Protein AF-A0A4R0WZ30-F1 (afdb_monomer_lite)

Secondary structure (DSSP, 8-state):
--TGGGTEEE-SSS--EEESS-GGG-BHHHHHHHH-SS-S-------TTGGGTTT-THHHHHHHHHHHHHHHHHHHHHH-BHHHH-PPPPHHHHHHHHHHTS---------

Foldseek 3Di:
DPLVVCQWDADDPAGDIDGNDPLQPAFQLSVCVVVPPDDPDPPPPPPPCPVVVVPDCPVVVVVVVSVVVVVVVSVVRRVHTSVNVDDDDPPVVVVVVVVVSDDPDDPPDDD

Sequence (111 aa):
MFGLAYSLQREAGGGGVRLAKSPDAITLLVVYDAIGDTEMFQFSVENPFSQWADHCGVFDALQRMRDTIEAQTRLEFQKIKLSETFVPWDEETMQRARRRSVPDDKIVSID

InterPro domains:
  IPR036388 Winged helix-like DNA-binding domain superfamily [G3DSA:1.10.10.10] (6-88)

Radius of gyration: 23.51 Å; chains: 1; bounding box: 70×40×49 Å

Organism: NCBI:txid1245441

Structure (mmCIF, N/CA/C/O backbone):
data_AF-A0A4R0WZ30-F1
#
_entry.id   AF-A0A4R0WZ30-F1
#
loop_
_atom_site.group_PDB
_atom_site.id
_atom_site.type_symbol
_atom_site.label_atom_id
_atom_site.label_alt_id
_atom_site.label_comp_id
_atom_site.label_asym_id
_atom_site.label_entity_id
_atom_site.label_seq_id
_atom_site.pdbx_PDB_ins_code
_atom_site.Cartn_x
_atom_site.Cartn_y
_atom_site.Cartn_z
_atom_site.occupancy
_atom_site.B_iso_or_equiv
_atom_site.auth_seq_id
_atom_site.auth_comp_id
_atom_site.auth_asym_id
_atom_site.auth_atom_id
_atom_site.pdbx_PDB_model_num
ATOM 1 N N . MET A 1 1 ? -1.738 -14.675 -2.020 1.00 45.06 1 MET A N 1
ATOM 2 C CA . MET A 1 1 ? -0.809 -15.681 -2.598 1.00 45.06 1 MET A CA 1
ATOM 3 C C . MET A 1 1 ? -0.655 -15.703 -4.141 1.00 45.06 1 MET A C 1
ATOM 5 O O . MET A 1 1 ? 0.326 -16.268 -4.600 1.00 45.06 1 MET A O 1
ATOM 9 N N . PHE A 1 2 ? -1.522 -15.100 -4.979 1.00 42.72 2 PHE A N 1
ATOM 10 C CA . PHE A 1 2 ? -1.392 -15.195 -6.460 1.00 42.72 2 PHE A CA 1
ATOM 11 C C . PHE A 1 2 ? -0.606 -14.059 -7.159 1.00 42.72 2 PHE A C 1
ATOM 13 O O . PHE A 1 2 ? -0.300 -14.186 -8.338 1.00 42.72 2 PHE A O 1
ATOM 20 N N . GLY A 1 3 ? -0.257 -12.957 -6.484 1.00 42.34 3 GLY A N 1
ATOM 21 C CA . GLY A 1 3 ? 0.281 -11.750 -7.143 1.00 42.34 3 GLY A CA 1
ATOM 22 C C . GLY A 1 3 ? 1.714 -11.858 -7.693 1.00 42.34 3 GLY A C 1
ATOM 23 O O . GLY A 1 3 ? 1.966 -11.429 -8.817 1.00 42.34 3 GLY A O 1
ATOM 24 N N . LEU A 1 4 ? 2.644 -12.466 -6.941 1.00 46.56 4 LEU A N 1
ATOM 25 C CA . LEU A 1 4 ? 4.080 -12.532 -7.294 1.00 46.56 4 LEU A CA 1
ATOM 26 C C . LEU A 1 4 ? 4.377 -13.492 -8.455 1.00 46.56 4 LEU A C 1
ATOM 28 O O . LEU A 1 4 ? 5.291 -13.256 -9.242 1.00 46.56 4 LEU A O 1
ATOM 32 N N . ALA A 1 5 ? 3.582 -14.555 -8.600 1.00 50.06 5 ALA A N 1
ATOM 33 C CA . ALA A 1 5 ? 3.753 -15.532 -9.677 1.00 50.06 5 ALA A CA 1
ATOM 34 C C . ALA A 1 5 ? 3.476 -14.936 -11.073 1.00 50.06 5 ALA A C 1
ATOM 36 O O . ALA A 1 5 ? 4.016 -15.419 -12.063 1.00 50.06 5 ALA A O 1
ATOM 37 N N . TYR A 1 6 ? 2.671 -13.869 -11.162 1.00 51.94 6 TYR A N 1
ATOM 38 C CA . TYR A 1 6 ? 2.385 -13.165 -12.421 1.00 51.94 6 TYR A CA 1
ATOM 39 C C . TYR A 1 6 ? 3.356 -12.025 -12.732 1.00 51.94 6 TYR A C 1
ATOM 41 O O . TYR A 1 6 ? 3.273 -11.440 -13.814 1.00 51.94 6 TYR A O 1
ATOM 49 N N . SER A 1 7 ? 4.230 -11.667 -11.792 1.00 54.31 7 SER A N 1
ATOM 50 C CA . SER A 1 7 ? 5.213 -10.592 -11.936 1.00 54.31 7 SER A CA 1
ATOM 51 C C . SER A 1 7 ? 6.648 -11.105 -11.971 1.00 54.31 7 SER A C 1
ATOM 53 O O . SER A 1 7 ? 7.535 -10.313 -12.276 1.00 54.31 7 SER A O 1
ATOM 55 N N . LEU A 1 8 ? 6.885 -12.406 -11.767 1.00 51.59 8 LEU A N 1
ATOM 56 C CA . LEU A 1 8 ? 8.199 -13.034 -11.879 1.00 51.59 8 LEU A CA 1
ATOM 57 C C . LEU A 1 8 ? 8.168 -14.285 -12.775 1.00 51.59 8 LEU A C 1
ATOM 59 O O . LEU A 1 8 ? 7.315 -15.152 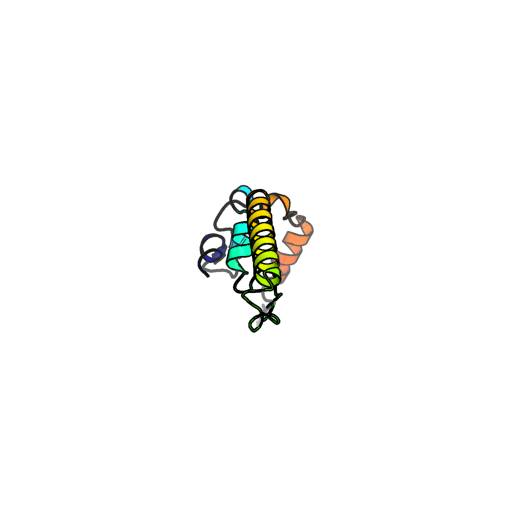-12.625 1.00 51.59 8 LEU A O 1
ATOM 63 N N . GLN A 1 9 ? 9.124 -14.394 -13.696 1.00 57.62 9 GLN A N 1
ATOM 64 C CA . GLN A 1 9 ? 9.345 -15.544 -14.575 1.00 57.62 9 GLN A CA 1
ATOM 65 C C . GLN A 1 9 ? 10.693 -16.192 -14.253 1.00 57.62 9 GLN A C 1
ATOM 67 O O . GLN A 1 9 ? 11.717 -15.514 -14.156 1.00 57.62 9 GLN A O 1
ATOM 72 N N . ARG A 1 10 ? 10.695 -17.517 -14.094 1.00 51.72 10 ARG A N 1
ATOM 73 C CA . ARG A 1 10 ? 11.912 -18.314 -13.897 1.00 51.72 10 ARG A CA 1
ATOM 74 C C . ARG A 1 10 ? 12.492 -18.696 -15.258 1.00 51.72 10 ARG A C 1
ATOM 76 O O . ARG A 1 10 ? 11.758 -19.200 -16.105 1.00 51.72 10 ARG A O 1
ATOM 83 N N . GLU A 1 11 ? 13.789 -18.489 -15.469 1.00 55.88 11 GLU A N 1
ATOM 84 C CA . GLU A 1 11 ? 14.441 -18.923 -16.712 1.00 55.88 11 GLU A CA 1
ATOM 85 C C . GLU A 1 11 ? 14.644 -20.445 -16.717 1.00 55.88 11 GLU A C 1
ATOM 87 O O . GLU A 1 11 ? 15.178 -21.030 -15.771 1.00 55.88 11 GLU A O 1
ATOM 92 N N . ALA A 1 12 ? 14.205 -21.102 -17.793 1.00 43.09 12 ALA A N 1
ATOM 93 C CA . ALA A 1 12 ? 14.474 -22.513 -18.029 1.00 43.09 12 ALA A CA 1
ATOM 94 C C . ALA A 1 12 ? 15.856 -22.649 -18.688 1.00 43.09 12 ALA A C 1
ATOM 96 O O . ALA A 1 12 ? 16.023 -22.283 -19.846 1.00 43.09 12 ALA A O 1
ATOM 97 N N . GLY A 1 13 ? 16.847 -23.156 -17.948 1.00 49.12 13 GLY A N 1
ATOM 98 C CA . GLY A 1 13 ? 18.163 -23.536 -18.493 1.00 49.12 13 GLY A CA 1
ATOM 99 C C . GLY A 1 13 ? 19.381 -22.824 -17.892 1.00 49.12 13 GLY A C 1
ATOM 100 O O . GLY A 1 13 ? 20.494 -23.308 -18.049 1.00 49.12 13 GLY A O 1
ATOM 101 N N . GLY A 1 14 ? 19.191 -21.741 -17.140 1.00 53.06 14 GLY A N 1
ATOM 102 C CA . GLY A 1 14 ? 20.243 -21.063 -16.380 1.00 53.06 14 GLY A CA 1
ATOM 103 C C . GLY A 1 14 ? 19.578 -20.306 -15.240 1.00 53.06 14 GLY A C 1
ATOM 104 O O . GLY A 1 14 ? 18.684 -19.508 -15.488 1.00 53.06 14 GLY A O 1
ATOM 105 N N . GLY A 1 15 ? 19.892 -20.641 -13.990 1.00 60.00 15 GLY A N 1
ATOM 106 C CA . GLY A 1 15 ? 19.138 -20.156 -12.830 1.00 60.00 15 GLY A CA 1
ATOM 107 C C . GLY A 1 15 ? 18.996 -18.630 -12.795 1.00 60.00 15 GLY A C 1
ATOM 108 O O . GLY A 1 15 ? 19.979 -17.907 -12.912 1.00 60.00 15 GLY A O 1
ATOM 109 N N . GLY A 1 16 ? 17.769 -18.144 -12.602 1.00 65.38 16 GLY A N 1
ATOM 110 C CA . GLY A 1 16 ? 17.481 -16.716 -12.521 1.00 65.38 16 GLY A CA 1
ATOM 111 C C . GLY A 1 16 ? 15.986 -16.431 -12.409 1.00 65.38 16 GLY A C 1
ATOM 112 O O . GLY A 1 16 ? 15.148 -17.265 -12.767 1.00 65.38 16 GLY A O 1
ATOM 113 N N . VAL A 1 17 ? 15.660 -15.247 -11.891 1.00 70.44 17 VAL A N 1
ATOM 114 C CA . VAL A 1 17 ? 14.295 -14.721 -11.822 1.00 70.44 17 VAL A CA 1
ATOM 115 C C . VAL A 1 17 ? 14.267 -13.396 -12.572 1.00 70.44 17 VAL A C 1
ATOM 117 O O . VAL A 1 17 ? 15.088 -12.518 -12.313 1.00 70.44 17 VAL A O 1
ATOM 120 N N . ARG A 1 18 ? 13.328 -13.251 -13.506 1.00 76.69 18 ARG A N 1
ATOM 121 C CA . ARG A 1 18 ? 13.070 -12.008 -14.240 1.00 76.69 18 ARG A CA 1
ATOM 122 C C . ARG A 1 18 ? 11.705 -11.461 -13.895 1.00 76.69 18 ARG A C 1
ATOM 124 O O . ARG A 1 18 ? 10.825 -12.220 -13.513 1.00 76.69 18 ARG A O 1
ATOM 131 N N . LEU A 1 19 ? 11.505 -10.163 -14.094 1.00 79.56 19 LEU A N 1
ATOM 132 C CA . LEU A 1 19 ? 10.164 -9.596 -14.045 1.00 79.56 19 LEU A CA 1
ATOM 133 C C . LEU A 1 19 ? 9.347 -10.104 -15.241 1.00 79.56 19 LEU A C 1
ATOM 135 O O . LEU A 1 19 ? 9.803 -10.053 -16.379 1.00 79.56 19 LEU A O 1
ATOM 139 N N . ALA A 1 20 ? 8.130 -10.572 -14.984 1.00 80.38 20 ALA A N 1
ATOM 140 C CA . ALA A 1 20 ? 7.186 -11.024 -16.006 1.00 80.38 20 ALA A CA 1
ATOM 141 C C . ALA A 1 20 ? 6.514 -9.857 -16.756 1.00 80.38 20 ALA A C 1
ATOM 143 O O . ALA A 1 20 ? 5.840 -10.063 -17.763 1.00 80.38 20 ALA A O 1
ATOM 144 N N . LYS A 1 21 ? 6.656 -8.630 -16.239 1.00 82.75 21 LYS A N 1
ATOM 145 C CA . LYS A 1 21 ? 6.117 -7.384 -16.798 1.00 82.75 21 LYS A CA 1
ATOM 146 C C . LYS A 1 21 ? 7.149 -6.266 -16.656 1.00 82.75 21 LYS A C 1
ATOM 148 O O . LYS A 1 21 ? 8.064 -6.372 -15.842 1.00 82.75 21 LYS A O 1
ATOM 153 N N . SER A 1 22 ? 6.977 -5.186 -17.421 1.00 85.19 22 SER A N 1
ATOM 154 C CA . SER A 1 22 ? 7.790 -3.974 -17.251 1.00 85.19 22 SER A CA 1
ATOM 155 C C . SER A 1 22 ? 7.682 -3.444 -15.810 1.00 85.19 22 SER A C 1
ATOM 157 O O . SER A 1 22 ? 6.572 -3.449 -15.267 1.00 85.19 22 SER A O 1
ATOM 159 N N . PRO A 1 23 ? 8.776 -2.936 -15.207 1.00 86.00 23 PRO A N 1
ATOM 160 C CA . PRO A 1 23 ? 8.737 -2.254 -13.912 1.00 86.00 23 PRO A CA 1
ATOM 161 C C . PRO A 1 23 ? 7.688 -1.132 -13.826 1.00 86.00 23 PRO A C 1
ATOM 163 O O . PRO A 1 23 ? 7.097 -0.933 -12.771 1.00 86.00 23 PRO A O 1
ATOM 166 N N . ASP A 1 24 ? 7.386 -0.450 -14.936 1.00 88.62 24 ASP A N 1
ATOM 167 C CA . ASP A 1 24 ? 6.369 0.617 -14.978 1.00 88.62 24 ASP A CA 1
ATOM 168 C C . ASP A 1 24 ? 4.927 0.110 -14.835 1.00 88.62 24 ASP A C 1
ATOM 170 O O . ASP A 1 24 ? 4.010 0.891 -14.574 1.00 88.62 24 ASP A O 1
ATOM 174 N N . ALA A 1 25 ? 4.720 -1.190 -15.052 1.00 88.06 25 ALA A N 1
ATOM 175 C CA . ALA A 1 25 ? 3.428 -1.862 -14.958 1.00 88.06 25 ALA A CA 1
ATOM 176 C C . ALA A 1 25 ? 3.242 -2.600 -13.621 1.00 88.06 25 ALA A C 1
ATOM 178 O O . ALA A 1 25 ? 2.222 -3.264 -13.425 1.00 88.06 25 ALA A O 1
ATOM 179 N N . ILE A 1 26 ? 4.225 -2.525 -12.719 1.00 90.12 26 ILE A N 1
ATOM 180 C CA . ILE A 1 26 ? 4.191 -3.154 -11.399 1.00 90.12 26 ILE A CA 1
ATOM 181 C C . ILE A 1 26 ? 4.141 -2.034 -10.367 1.00 90.12 26 ILE A C 1
ATOM 183 O O . ILE A 1 26 ? 5.056 -1.221 -10.290 1.00 90.12 26 ILE A O 1
ATOM 187 N N . THR A 1 27 ? 3.072 -1.984 -9.579 1.00 92.75 27 THR A N 1
ATOM 188 C CA . THR A 1 27 ? 2.947 -1.018 -8.483 1.00 92.75 27 THR A CA 1
ATOM 189 C C . THR A 1 27 ? 3.465 -1.618 -7.185 1.00 92.75 27 THR A C 1
ATOM 191 O O . THR A 1 27 ? 3.521 -2.843 -7.029 1.00 92.75 27 THR A O 1
ATOM 194 N N . LEU A 1 28 ? 3.802 -0.763 -6.222 1.00 90.25 28 LEU A N 1
ATOM 195 C CA . LEU A 1 28 ? 4.190 -1.210 -4.889 1.00 90.25 28 LEU A CA 1
ATOM 196 C C . LEU A 1 28 ? 3.069 -2.018 -4.219 1.00 90.25 28 LEU A C 1
ATOM 198 O O . LEU A 1 28 ? 3.366 -2.952 -3.480 1.00 90.25 28 LEU A O 1
ATOM 202 N N . LEU A 1 29 ? 1.797 -1.746 -4.545 1.00 90.94 29 LEU A N 1
ATOM 203 C CA . LEU A 1 29 ? 0.670 -2.549 -4.060 1.00 90.94 29 LEU A CA 1
ATOM 204 C C . LEU A 1 29 ? 0.774 -4.013 -4.510 1.00 90.94 29 LEU A C 1
ATOM 206 O O . LEU A 1 29 ? 0.549 -4.908 -3.706 1.00 90.94 29 LEU A O 1
ATOM 210 N N . VAL A 1 30 ? 1.155 -4.272 -5.765 1.00 87.69 30 VAL A N 1
ATOM 211 C CA . VAL A 1 30 ? 1.303 -5.647 -6.280 1.00 87.69 30 VAL A CA 1
ATOM 212 C C . VAL A 1 30 ? 2.394 -6.401 -5.526 1.00 87.69 30 VAL A C 1
ATOM 214 O O . VAL A 1 30 ? 2.245 -7.588 -5.250 1.00 87.69 30 VAL A O 1
ATOM 217 N N . VAL A 1 31 ? 3.490 -5.718 -5.192 1.00 86.94 31 VAL A N 1
ATOM 218 C CA . VAL A 1 31 ? 4.572 -6.292 -4.382 1.00 86.94 31 VAL A CA 1
ATOM 219 C C . VAL A 1 31 ? 4.079 -6.544 -2.956 1.00 86.94 31 VAL A C 1
ATOM 221 O O . VAL A 1 31 ? 4.273 -7.634 -2.422 1.00 86.94 31 VAL A O 1
ATOM 224 N N . TYR A 1 32 ? 3.391 -5.564 -2.368 1.00 85.19 32 TYR A N 1
ATOM 225 C CA . TYR A 1 32 ? 2.839 -5.634 -1.021 1.00 85.19 32 TYR A CA 1
ATOM 226 C C . TYR A 1 32 ? 1.841 -6.789 -0.855 1.00 85.19 32 TYR A C 1
ATOM 228 O O . TYR A 1 32 ? 2.053 -7.645 -0.004 1.00 85.19 32 TYR A O 1
ATOM 236 N N . ASP A 1 33 ? 0.822 -6.890 -1.715 1.00 86.38 33 ASP A N 1
ATOM 237 C CA . ASP A 1 33 ? -0.195 -7.958 -1.682 1.00 86.38 33 ASP A CA 1
ATOM 238 C C . ASP A 1 33 ? 0.405 -9.359 -1.904 1.00 86.38 33 ASP A C 1
ATOM 240 O O . ASP A 1 33 ? -0.216 -10.385 -1.610 1.00 86.38 33 ASP A O 1
ATOM 244 N N . ALA A 1 34 ? 1.602 -9.424 -2.482 1.00 82.50 34 ALA A N 1
ATOM 245 C CA . ALA A 1 34 ? 2.263 -10.677 -2.771 1.00 82.50 34 ALA A CA 1
ATOM 246 C C . ALA A 1 34 ? 3.195 -11.150 -1.643 1.00 82.50 34 ALA A C 1
ATOM 248 O O . ALA A 1 34 ? 3.406 -12.354 -1.520 1.00 82.50 34 ALA A O 1
ATOM 249 N N . ILE A 1 35 ? 3.706 -10.228 -0.821 1.00 80.56 35 ILE A N 1
ATOM 250 C CA . ILE A 1 35 ? 4.450 -10.524 0.417 1.00 80.56 35 ILE A CA 1
ATOM 251 C C . ILE A 1 35 ? 3.490 -10.674 1.611 1.00 80.56 35 ILE A C 1
ATOM 253 O O . ILE A 1 35 ? 3.774 -11.418 2.547 1.00 80.56 35 ILE A O 1
ATOM 257 N N . GLY A 1 36 ? 2.373 -9.944 1.582 1.00 63.59 36 GLY A N 1
ATOM 258 C CA . GLY A 1 36 ? 1.484 -9.672 2.707 1.00 63.59 36 GLY A CA 1
ATOM 259 C C . GLY A 1 36 ? 0.559 -10.814 3.114 1.00 63.59 36 GLY A C 1
ATOM 260 O O . GLY A 1 36 ? -0.652 -10.627 3.162 1.00 63.59 36 GLY A O 1
ATOM 261 N N . ASP A 1 37 ? 1.118 -11.963 3.492 1.00 57.78 37 ASP A N 1
ATOM 262 C CA . ASP A 1 37 ? 0.406 -12.915 4.362 1.00 57.78 37 ASP A CA 1
ATOM 263 C C . ASP A 1 37 ? 0.280 -12.378 5.818 1.00 57.78 37 ASP A C 1
ATOM 265 O O . ASP A 1 37 ? -0.297 -13.036 6.681 1.00 57.78 37 ASP A O 1
ATOM 269 N N . THR A 1 38 ? 0.779 -11.167 6.106 1.00 57.41 38 THR A N 1
ATOM 270 C CA . THR A 1 38 ? 0.665 -10.452 7.388 1.00 57.41 38 THR A CA 1
ATOM 271 C C . THR A 1 38 ? -0.089 -9.128 7.235 1.00 57.41 38 THR A C 1
ATOM 273 O O . THR A 1 38 ? 0.226 -8.321 6.361 1.00 57.41 38 THR A O 1
ATOM 276 N N . GLU A 1 39 ? -1.070 -8.882 8.113 1.00 61.88 39 GLU A N 1
ATOM 277 C CA . GLU A 1 39 ? -1.799 -7.609 8.175 1.00 61.88 39 GLU A CA 1
ATOM 278 C C . GLU A 1 39 ? -0.838 -6.417 8.332 1.00 61.88 39 GLU A C 1
ATOM 280 O O . GLU A 1 39 ? 0.123 -6.479 9.103 1.00 61.88 39 GLU A O 1
ATOM 285 N N . MET A 1 40 ? -1.121 -5.309 7.631 1.00 64.38 40 MET A N 1
ATOM 286 C CA . MET A 1 40 ? -0.288 -4.094 7.638 1.00 64.38 40 MET A CA 1
ATOM 287 C C . MET A 1 40 ? -0.065 -3.534 9.047 1.00 64.38 40 MET A C 1
ATOM 289 O O . MET A 1 40 ? 0.994 -2.989 9.355 1.00 64.38 40 MET A O 1
ATOM 293 N N . PHE A 1 41 ? -1.068 -3.695 9.906 1.00 64.62 41 PHE A N 1
ATOM 294 C CA . PHE A 1 41 ? -1.052 -3.250 11.287 1.00 64.62 41 PHE A CA 1
ATOM 295 C C . PHE A 1 41 ? -1.186 -4.462 12.203 1.00 64.62 41 PHE A C 1
ATOM 297 O O . PHE A 1 41 ? -2.282 -4.984 12.379 1.00 64.62 41 PHE A O 1
ATOM 304 N N . GLN A 1 42 ? -0.085 -4.854 12.850 1.00 57.59 42 GLN A N 1
ATOM 305 C CA . GLN A 1 42 ? -0.053 -5.903 13.883 1.00 57.59 42 GLN A CA 1
ATOM 306 C C . GLN A 1 42 ? -0.685 -5.475 15.221 1.00 57.59 42 GLN A C 1
ATOM 308 O O . GLN A 1 42 ? -0.410 -6.058 16.269 1.00 57.59 42 GLN A O 1
ATOM 313 N N . PHE A 1 43 ? -1.536 -4.452 15.222 1.00 55.03 43 PHE A N 1
ATOM 314 C CA . PHE A 1 43 ? -2.326 -4.120 16.398 1.00 55.03 43 PHE A CA 1
ATOM 315 C C . PHE A 1 43 ? -3.528 -5.063 16.452 1.00 55.03 43 PHE A C 1
ATOM 317 O O . PHE A 1 43 ? -4.628 -4.707 16.040 1.00 55.03 43 PHE A O 1
ATOM 324 N N . SER A 1 44 ? -3.311 -6.274 16.968 1.00 56.28 44 SER A N 1
ATOM 325 C CA . SER A 1 44 ? -4.400 -7.097 17.493 1.00 56.28 44 SER A CA 1
ATOM 326 C C . SER A 1 44 ? -4.905 -6.419 18.762 1.00 56.28 44 SER A C 1
ATOM 328 O O . SER A 1 44 ? -4.430 -6.691 19.863 1.00 56.28 44 SER A O 1
ATOM 330 N N . VAL A 1 45 ? -5.818 -5.466 18.607 1.00 56.94 45 VAL A N 1
ATOM 331 C CA . VAL A 1 45 ? -6.533 -4.899 19.746 1.00 56.94 45 VAL A CA 1
ATOM 332 C C . VAL A 1 45 ? -7.573 -5.941 20.141 1.00 56.94 45 VAL A C 1
ATOM 334 O O . VAL A 1 45 ? -8.655 -5.993 19.568 1.00 56.94 45 VAL A O 1
ATOM 337 N N . GLU A 1 46 ? -7.256 -6.822 21.088 1.00 64.94 46 GLU A N 1
ATOM 338 C CA . GLU A 1 46 ? -8.319 -7.536 21.801 1.00 64.94 46 GLU A CA 1
ATOM 3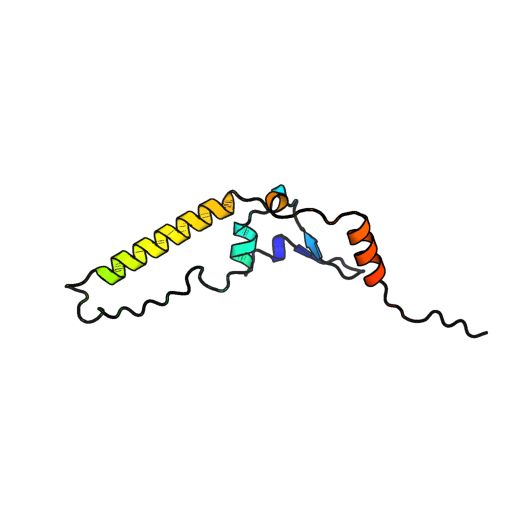39 C C . GLU A 1 46 ? -9.235 -6.475 22.409 1.00 64.94 46 GLU A C 1
ATOM 341 O O . GLU A 1 46 ? -8.727 -5.573 23.068 1.00 64.94 46 GLU A O 1
ATOM 346 N N . ASN A 1 47 ? -10.549 -6.526 22.160 1.00 67.44 47 ASN A N 1
ATOM 347 C CA . ASN A 1 47 ? -11.474 -5.511 22.667 1.00 67.44 47 ASN A CA 1
ATOM 348 C C . ASN A 1 47 ? -11.509 -5.566 24.209 1.00 67.44 47 ASN A C 1
ATOM 350 O O . ASN A 1 47 ? -12.230 -6.404 24.772 1.00 67.44 47 ASN A O 1
ATOM 354 N N . PRO A 1 48 ? -10.803 -4.660 24.918 1.00 68.56 48 PRO A N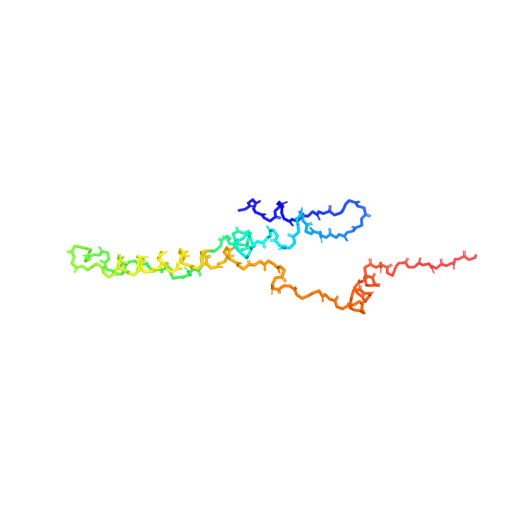 1
ATOM 355 C CA . PRO A 1 48 ? -10.721 -4.721 26.372 1.00 68.56 48 PRO A CA 1
ATOM 356 C C . PRO A 1 48 ? -12.011 -4.189 27.015 1.00 68.56 48 PRO A C 1
ATOM 358 O O . PRO A 1 48 ? -12.222 -4.332 2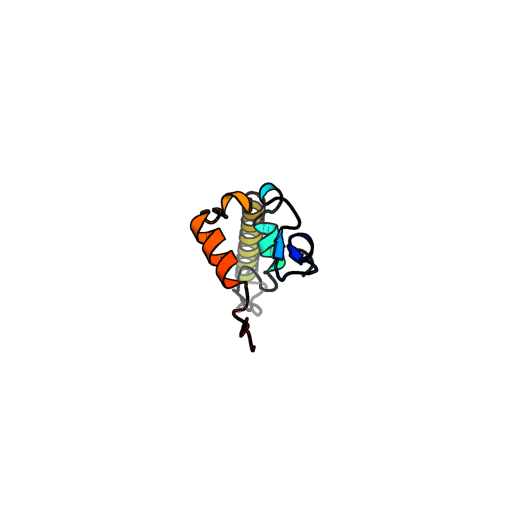8.215 1.00 68.56 48 PRO A O 1
ATOM 361 N N . PHE A 1 49 ? -12.892 -3.595 26.205 1.00 69.12 49 PHE A N 1
ATOM 362 C CA . PHE A 1 49 ? -14.178 -3.029 26.584 1.00 69.12 49 PHE A CA 1
ATOM 363 C C . PHE A 1 49 ? -15.344 -3.915 26.140 1.00 69.12 49 PHE A C 1
ATOM 365 O O . PHE A 1 49 ? -16.480 -3.455 26.130 1.00 69.12 49 PHE A O 1
ATOM 372 N N . SER A 1 50 ? -15.100 -5.179 25.780 1.00 69.56 50 SER A N 1
ATOM 373 C CA . SER A 1 50 ? -16.150 -6.105 25.322 1.00 69.56 50 SER A CA 1
ATOM 374 C C . SER A 1 50 ? -17.303 -6.250 26.324 1.00 69.56 50 SER A C 1
ATOM 376 O O . SER A 1 50 ? -18.458 -6.341 25.923 1.00 69.56 50 SER A O 1
ATOM 378 N N . GLN A 1 51 ? -17.019 -6.178 27.629 1.00 74.88 51 GLN A N 1
ATOM 379 C CA . GLN A 1 51 ? -18.033 -6.187 28.696 1.00 74.88 51 GLN A CA 1
ATOM 380 C C . GLN A 1 51 ? -18.784 -4.849 28.862 1.00 74.88 51 GLN A C 1
ATOM 382 O O . GLN A 1 51 ? -19.754 -4.779 29.607 1.00 74.88 51 GLN A O 1
ATOM 387 N N . TRP A 1 52 ? -18.318 -3.784 28.207 1.00 70.62 52 TRP A N 1
ATOM 388 C CA . TRP A 1 52 ? -18.861 -2.420 28.239 1.00 70.62 52 TRP A CA 1
ATOM 389 C C . TRP A 1 52 ? -19.320 -1.983 26.837 1.00 70.62 52 TRP A C 1
ATOM 391 O O . TRP A 1 52 ? -19.409 -0.787 26.570 1.00 70.62 52 TRP A O 1
ATOM 401 N N . ALA A 1 53 ? -19.581 -2.933 25.929 1.00 62.16 53 ALA A N 1
ATOM 402 C CA . ALA A 1 53 ? -19.849 -2.671 24.513 1.00 62.16 53 ALA A CA 1
ATOM 403 C C . ALA A 1 53 ? -20.995 -1.665 24.286 1.00 62.16 53 ALA A C 1
ATOM 405 O O . ALA A 1 53 ? -20.873 -0.781 23.443 1.00 62.16 53 ALA A O 1
ATOM 406 N N . ASP A 1 54 ? -22.042 -1.712 25.114 1.00 68.06 54 ASP A N 1
ATOM 407 C CA . ASP A 1 54 ? -23.194 -0.798 25.033 1.00 68.06 54 ASP A CA 1
ATOM 408 C C . ASP A 1 54 ? -22.901 0.617 25.577 1.00 68.06 54 ASP A C 1
ATOM 410 O O . ASP A 1 54 ? -23.726 1.527 25.473 1.00 68.06 54 ASP A O 1
ATOM 414 N N . HIS A 1 55 ? -21.719 0.821 26.165 1.00 67.44 55 HIS A N 1
ATOM 415 C CA . HIS A 1 55 ? -21.317 2.053 26.845 1.00 67.44 55 HIS A CA 1
ATOM 416 C C . HIS A 1 55 ? -19.963 2.615 26.377 1.00 67.44 55 HIS A C 1
ATOM 418 O O . HIS A 1 55 ? -19.617 3.738 26.745 1.00 67.44 55 HIS A O 1
ATOM 424 N N . CYS A 1 56 ? -19.192 1.880 25.568 1.00 71.50 56 CYS A N 1
ATOM 425 C CA . CYS A 1 56 ? -17.847 2.267 25.143 1.00 71.50 56 CYS A CA 1
ATOM 426 C C . CYS A 1 56 ? -17.570 1.882 23.678 1.00 71.50 56 CYS A C 1
ATOM 428 O O . CYS A 1 56 ? -17.105 0.786 23.379 1.00 71.50 56 CYS A O 1
ATOM 430 N N . GLY A 1 57 ? -17.777 2.829 22.757 1.00 78.38 57 GLY A N 1
ATOM 431 C CA . GLY A 1 57 ? -17.485 2.670 21.322 1.00 78.38 57 GLY A CA 1
ATOM 432 C C . GLY A 1 57 ? -16.021 2.920 20.928 1.00 78.38 57 GLY A C 1
ATOM 433 O O . GLY A 1 57 ? -15.732 3.179 19.759 1.00 78.38 57 GLY A O 1
ATOM 434 N N . VAL A 1 58 ? -15.088 2.915 21.889 1.00 82.00 58 VAL A N 1
ATOM 435 C CA . VAL A 1 58 ? -13.661 3.199 21.637 1.00 82.00 58 VAL A CA 1
ATOM 436 C C . VAL A 1 58 ? -13.059 2.162 20.695 1.00 82.00 58 VAL A C 1
ATOM 438 O O . VAL A 1 58 ? -12.322 2.525 19.782 1.00 82.00 58 VAL A O 1
ATOM 441 N N . PHE A 1 59 ? -13.413 0.888 20.876 1.00 80.88 59 PHE A N 1
ATOM 442 C CA . PHE A 1 59 ? -12.953 -0.190 20.005 1.00 80.88 59 PHE A CA 1
ATOM 443 C C . PHE A 1 59 ? -13.371 0.044 18.543 1.00 80.88 59 PHE A C 1
ATOM 445 O O . PHE A 1 59 ? -12.517 0.069 17.661 1.00 80.88 59 PHE A O 1
ATOM 452 N N . ASP A 1 60 ? -14.647 0.348 18.294 1.00 81.25 60 ASP A N 1
ATOM 453 C CA . ASP A 1 60 ? -15.161 0.611 16.942 1.00 81.25 60 ASP A CA 1
ATOM 454 C C . ASP A 1 60 ? -14.565 1.877 16.314 1.00 81.25 60 ASP A C 1
ATOM 456 O O . ASP A 1 60 ? -14.412 1.977 15.094 1.00 81.25 60 ASP A O 1
ATOM 460 N N . ALA A 1 61 ? -14.245 2.889 17.126 1.00 84.81 61 ALA A N 1
ATOM 461 C CA . ALA A 1 61 ? -13.560 4.087 16.653 1.00 84.81 61 ALA A CA 1
ATOM 462 C C . ALA A 1 61 ? -12.121 3.774 16.210 1.00 84.81 61 ALA A C 1
ATOM 464 O O . ALA A 1 61 ? -11.705 4.208 15.134 1.00 84.81 61 ALA A O 1
ATOM 465 N N . LEU A 1 62 ? -11.382 2.990 17.002 1.00 82.81 62 LEU A N 1
ATOM 466 C CA . LEU A 1 62 ? -10.022 2.563 16.670 1.00 82.81 62 LEU A CA 1
ATOM 467 C C . LEU A 1 62 ? -10.000 1.643 15.446 1.00 82.81 62 LEU A C 1
ATOM 469 O O . LEU A 1 62 ? -9.153 1.831 14.572 1.00 82.81 62 LEU A O 1
ATOM 473 N N . GLN A 1 63 ? -10.957 0.717 15.336 1.00 83.19 63 GLN A N 1
ATOM 474 C CA . GLN A 1 63 ? -11.072 -0.167 14.177 1.00 83.19 63 GLN A CA 1
ATOM 475 C C . GLN A 1 63 ? -11.333 0.632 12.897 1.00 83.19 63 GLN A C 1
ATOM 477 O O . GLN A 1 63 ? -10.600 0.489 11.924 1.00 83.19 63 GLN A O 1
ATOM 482 N N . ARG A 1 64 ? -12.301 1.561 12.911 1.00 86.38 64 ARG A N 1
ATOM 483 C CA . ARG A 1 64 ? -12.572 2.424 11.747 1.00 86.38 64 ARG A CA 1
ATOM 484 C C . ARG A 1 64 ? -11.365 3.266 11.345 1.00 86.38 64 ARG A C 1
ATOM 486 O O . ARG A 1 64 ? -11.130 3.475 10.155 1.00 86.38 64 ARG A O 1
ATOM 493 N N . MET A 1 65 ? -10.603 3.761 12.320 1.00 86.62 65 MET A N 1
ATOM 494 C CA . MET A 1 65 ? -9.383 4.515 12.047 1.00 86.62 65 MET A CA 1
ATOM 495 C C . MET A 1 65 ? -8.323 3.627 11.384 1.00 86.62 65 MET A C 1
ATOM 497 O O . MET A 1 65 ? -7.741 4.040 10.383 1.00 86.62 65 MET A O 1
ATOM 501 N N . ARG A 1 66 ? -8.121 2.399 11.880 1.00 84.31 66 ARG A N 1
ATOM 502 C CA . ARG A 1 66 ? -7.225 1.406 11.267 1.00 84.31 66 ARG A CA 1
ATOM 503 C C . ARG A 1 66 ? -7.623 1.113 9.824 1.00 84.31 66 ARG A C 1
ATOM 505 O O . ARG A 1 66 ? -6.780 1.229 8.939 1.00 84.31 66 ARG A O 1
ATOM 512 N N . ASP A 1 67 ? -8.894 0.808 9.585 1.00 85.19 67 ASP A N 1
ATOM 513 C CA . ASP A 1 67 ? -9.397 0.479 8.248 1.00 85.19 67 ASP A CA 1
ATOM 514 C C . ASP A 1 67 ? -9.221 1.662 7.281 1.00 85.19 67 ASP A C 1
ATOM 516 O O . ASP A 1 67 ? -8.858 1.485 6.118 1.00 85.19 67 ASP A O 1
ATOM 520 N N . THR A 1 68 ? -9.409 2.890 7.777 1.00 90.06 68 THR A N 1
ATOM 521 C CA . THR A 1 68 ? -9.190 4.114 6.992 1.00 90.06 68 THR A CA 1
ATOM 522 C C . THR A 1 68 ? -7.723 4.278 6.607 1.00 90.06 68 THR A C 1
ATOM 524 O O . THR A 1 68 ? -7.427 4.566 5.447 1.00 90.06 68 THR A O 1
ATOM 527 N N . ILE A 1 69 ? -6.804 4.090 7.558 1.00 89.19 69 ILE A N 1
ATOM 528 C CA . ILE A 1 69 ? -5.368 4.203 7.295 1.00 89.19 69 ILE A CA 1
ATOM 529 C C . ILE A 1 69 ? -4.937 3.120 6.304 1.00 89.19 69 ILE A C 1
ATOM 531 O O . ILE A 1 69 ? -4.265 3.440 5.329 1.00 89.19 69 ILE A O 1
ATOM 535 N N . GLU A 1 70 ? -5.364 1.868 6.493 1.00 87.44 70 GLU A N 1
ATOM 536 C CA . GLU A 1 70 ? -5.040 0.781 5.564 1.00 87.44 70 GLU A CA 1
ATOM 537 C C . GLU A 1 70 ? -5.535 1.097 4.147 1.00 87.44 70 GLU A C 1
ATOM 539 O O . GLU A 1 70 ? -4.766 1.008 3.186 1.00 87.44 70 GLU A O 1
ATOM 544 N N . ALA A 1 71 ? -6.791 1.528 4.003 1.00 89.38 71 ALA A N 1
ATOM 545 C CA . ALA A 1 71 ? -7.350 1.894 2.707 1.00 89.38 71 ALA A CA 1
ATOM 546 C C . ALA A 1 71 ? -6.546 3.022 2.039 1.00 89.38 71 ALA A C 1
ATOM 548 O O . ALA A 1 71 ? -6.216 2.931 0.855 1.00 89.38 71 ALA A O 1
ATOM 549 N N . GLN A 1 72 ? -6.177 4.058 2.796 1.00 92.56 72 GLN A N 1
ATOM 550 C CA . GLN A 1 72 ? -5.363 5.163 2.290 1.00 92.56 72 GLN A CA 1
ATOM 551 C C . GLN A 1 72 ? -3.959 4.705 1.885 1.00 92.56 72 GLN A C 1
ATOM 553 O O . GLN A 1 72 ? -3.502 5.038 0.794 1.00 92.56 72 GLN A O 1
ATOM 558 N N . THR A 1 73 ? -3.287 3.893 2.702 1.00 90.50 73 THR A N 1
ATOM 559 C CA . THR A 1 73 ? -1.959 3.366 2.370 1.00 90.50 73 THR A CA 1
ATOM 560 C C . THR A 1 73 ? -1.995 2.521 1.100 1.00 90.50 73 THR A C 1
ATOM 562 O O . THR A 1 73 ? -1.132 2.679 0.236 1.00 90.50 73 THR A O 1
ATOM 565 N N . ARG A 1 74 ? -3.021 1.679 0.921 1.00 91.62 74 ARG A N 1
ATOM 566 C CA . ARG A 1 74 ? -3.186 0.885 -0.308 1.00 91.62 74 ARG A CA 1
ATOM 567 C C . ARG A 1 74 ? -3.392 1.769 -1.538 1.00 91.62 74 ARG A C 1
ATOM 569 O O . ARG A 1 74 ? -2.834 1.460 -2.589 1.00 91.62 74 ARG A O 1
ATOM 576 N N . LEU A 1 75 ? -4.128 2.876 -1.415 1.00 94.19 75 LEU A N 1
ATOM 577 C CA . LEU A 1 75 ? -4.271 3.859 -2.496 1.00 94.19 75 LEU A CA 1
ATOM 578 C C . LEU A 1 75 ? -2.939 4.534 -2.844 1.00 94.19 75 LEU A C 1
ATOM 580 O O . LEU A 1 75 ? -2.653 4.731 -4.023 1.00 94.19 75 LEU A O 1
ATOM 584 N N . GLU A 1 76 ? -2.101 4.855 -1.858 1.00 94.56 76 GLU A N 1
ATOM 585 C CA . GLU A 1 76 ? -0.769 5.409 -2.128 1.00 94.56 76 GLU A CA 1
ATOM 586 C C . GLU A 1 76 ? 0.159 4.375 -2.783 1.00 94.56 76 GLU A C 1
ATOM 588 O O . GLU A 1 76 ? 0.846 4.681 -3.758 1.00 94.56 76 GLU A O 1
ATOM 593 N N . PHE A 1 77 ? 0.116 3.116 -2.343 1.00 92.56 77 PHE A N 1
ATOM 594 C CA . PHE A 1 77 ? 0.903 2.034 -2.944 1.00 92.56 77 PHE A CA 1
ATOM 595 C C . PHE A 1 77 ? 0.527 1.735 -4.401 1.00 92.56 77 PHE A C 1
ATOM 597 O O . PHE A 1 77 ? 1.361 1.231 -5.153 1.00 92.56 77 PHE A O 1
ATOM 604 N N . GLN A 1 78 ? -0.699 2.049 -4.829 1.00 93.75 78 GLN A N 1
ATOM 605 C CA . GLN A 1 78 ? -1.096 1.939 -6.238 1.00 93.7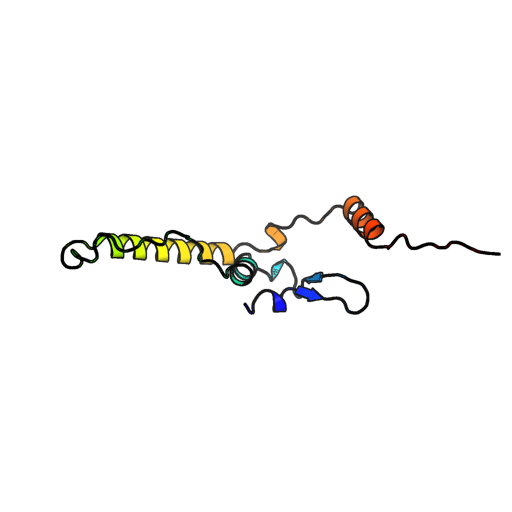5 78 GLN A CA 1
ATOM 606 C C . GLN A 1 78 ? -0.425 2.981 -7.133 1.00 93.75 78 GLN A C 1
ATOM 608 O O . GLN A 1 78 ? -0.300 2.749 -8.334 1.00 93.75 78 GLN A O 1
ATOM 613 N N . LYS A 1 79 ? -0.009 4.121 -6.577 1.00 94.81 79 LYS A N 1
ATOM 614 C CA . LYS A 1 79 ? 0.582 5.216 -7.354 1.00 94.81 79 LYS A CA 1
ATOM 615 C C . LYS A 1 79 ? 2.071 5.007 -7.600 1.00 94.81 79 LYS A C 1
ATOM 617 O O . LYS A 1 79 ? 2.566 5.428 -8.637 1.00 94.81 79 LYS A O 1
ATOM 622 N N . ILE A 1 80 ? 2.754 4.353 -6.663 1.00 93.50 80 ILE A N 1
ATOM 623 C CA . ILE A 1 80 ? 4.201 4.137 -6.711 1.00 93.50 80 ILE A CA 1
ATOM 624 C C . ILE A 1 80 ? 4.504 2.962 -7.636 1.00 93.50 80 ILE A C 1
ATOM 626 O O . ILE A 1 80 ? 4.068 1.833 -7.383 1.00 93.50 80 ILE A O 1
ATOM 630 N N . LYS A 1 81 ? 5.271 3.214 -8.695 1.00 92.25 81 LYS A N 1
ATOM 631 C CA . LYS A 1 81 ? 5.720 2.171 -9.627 1.00 92.25 81 LYS A CA 1
ATOM 632 C C . LYS A 1 81 ? 7.039 1.565 -9.176 1.00 92.25 81 LYS A C 1
ATOM 634 O O . LYS A 1 81 ? 7.877 2.230 -8.574 1.00 92.25 81 LYS A O 1
ATOM 639 N N . LEU A 1 82 ? 7.273 0.307 -9.535 1.00 88.56 82 LEU A N 1
ATOM 640 C CA . LEU A 1 82 ? 8.522 -0.374 -9.208 1.00 88.56 82 LEU A CA 1
ATOM 641 C C . LEU A 1 82 ? 9.729 0.348 -9.826 1.00 88.56 82 LEU A C 1
ATOM 643 O O . LEU A 1 82 ? 10.763 0.453 -9.170 1.00 88.56 82 LEU A O 1
ATOM 647 N N . SER A 1 83 ? 9.582 0.911 -11.030 1.00 87.81 83 SER A N 1
ATOM 648 C CA . SER A 1 83 ? 10.614 1.728 -11.690 1.00 87.81 83 SER A CA 1
ATOM 649 C C . SER A 1 83 ? 11.044 2.964 -10.899 1.00 87.81 83 SER A C 1
ATOM 651 O O . SER A 1 83 ? 12.185 3.390 -11.030 1.00 87.81 83 SER A O 1
ATOM 653 N N . GLU A 1 84 ? 10.174 3.523 -10.059 1.00 87.69 84 GLU A N 1
ATOM 654 C CA . GLU A 1 84 ? 10.480 4.699 -9.231 1.00 87.69 84 GLU A CA 1
ATOM 655 C C . GLU A 1 84 ? 11.279 4.321 -7.976 1.00 87.69 84 GLU A C 1
ATOM 657 O O . GLU A 1 84 ? 11.980 5.147 -7.397 1.00 87.69 84 GLU A O 1
ATOM 662 N N . THR A 1 85 ? 11.182 3.058 -7.560 1.00 83.44 85 THR A N 1
ATOM 663 C CA . THR A 1 85 ? 11.836 2.526 -6.352 1.00 83.44 85 THR A CA 1
ATOM 664 C C . THR A 1 85 ? 13.102 1.726 -6.649 1.00 83.44 85 THR A C 1
ATOM 666 O O . THR A 1 85 ? 13.914 1.499 -5.753 1.00 83.44 85 THR A O 1
ATOM 669 N N . PHE A 1 86 ? 13.282 1.290 -7.898 1.00 77.50 86 PHE A N 1
ATOM 670 C CA . PHE A 1 86 ? 14.413 0.478 -8.321 1.00 77.50 86 PHE A CA 1
ATOM 671 C C . PHE A 1 86 ? 15.411 1.312 -9.121 1.00 77.50 86 PHE A C 1
ATOM 673 O O . PHE A 1 86 ? 15.141 1.718 -10.250 1.00 77.50 86 PHE A O 1
ATOM 680 N N . VAL A 1 87 ? 16.602 1.502 -8.559 1.00 68.75 87 VAL A N 1
ATOM 681 C CA . VAL A 1 87 ? 17.746 2.037 -9.299 1.00 68.75 87 VAL A CA 1
ATOM 682 C C . VAL A 1 87 ? 18.471 0.859 -9.954 1.00 68.75 87 VAL A C 1
ATOM 684 O O . VAL A 1 87 ? 18.894 -0.052 -9.235 1.00 68.75 87 VAL A O 1
ATOM 687 N N . PRO A 1 88 ? 18.620 0.834 -11.292 1.00 66.88 88 PRO A N 1
ATOM 688 C CA . PRO A 1 88 ? 19.392 -0.200 -11.961 1.00 66.88 88 PRO A CA 1
ATOM 689 C C . PRO A 1 88 ? 20.811 -0.264 -11.400 1.00 66.88 88 PRO A C 1
ATOM 691 O O . PRO A 1 88 ? 21.451 0.764 -11.185 1.00 66.88 88 PRO A O 1
ATOM 694 N N . TRP A 1 89 ? 21.307 -1.479 -11.191 1.00 71.88 89 TRP A N 1
ATOM 695 C CA . TRP A 1 89 ? 22.711 -1.698 -10.871 1.00 71.88 89 TRP A CA 1
ATOM 696 C C . TRP A 1 89 ? 23.580 -1.133 -11.995 1.00 71.88 89 TRP A C 1
ATOM 698 O O . TRP A 1 89 ? 23.272 -1.333 -13.173 1.00 71.88 89 TRP A O 1
ATOM 708 N N . ASP A 1 90 ? 24.667 -0.451 -11.637 1.00 77.88 90 ASP A N 1
ATOM 709 C CA . ASP A 1 90 ? 25.648 -0.030 -12.630 1.00 77.88 90 ASP A CA 1
ATOM 710 C C . ASP A 1 90 ? 26.230 -1.243 -13.381 1.00 77.88 90 ASP A C 1
ATOM 712 O O . ASP A 1 90 ? 26.196 -2.391 -12.918 1.00 77.88 90 ASP A O 1
ATOM 716 N N . GLU A 1 91 ? 26.748 -0.984 -14.583 1.00 71.50 91 GLU A N 1
ATOM 717 C CA . GLU A 1 91 ? 27.281 -2.023 -15.469 1.00 71.50 91 GLU A CA 1
ATOM 718 C C . GLU A 1 91 ? 28.392 -2.835 -14.780 1.00 71.50 91 GLU A C 1
ATOM 720 O O . GLU A 1 91 ? 28.482 -4.051 -14.946 1.00 71.50 91 GLU A O 1
ATOM 725 N N . GLU A 1 92 ? 29.196 -2.199 -13.926 1.00 74.62 92 GLU A N 1
ATOM 726 C CA . GLU A 1 92 ? 30.266 -2.859 -13.178 1.00 74.62 92 GLU A CA 1
ATOM 727 C C . GLU A 1 92 ? 29.722 -3.856 -12.140 1.00 74.62 92 GLU A C 1
ATOM 729 O O . GLU A 1 92 ? 30.265 -4.949 -11.944 1.00 74.62 92 GLU A O 1
ATOM 734 N N . THR A 1 93 ? 28.623 -3.516 -11.475 1.00 75.06 93 THR A N 1
ATOM 735 C CA . THR A 1 93 ? 27.969 -4.368 -10.485 1.00 75.06 93 THR A CA 1
ATOM 736 C C . THR A 1 93 ? 27.202 -5.502 -11.157 1.00 75.06 93 THR A C 1
ATOM 738 O O . THR A 1 93 ? 27.280 -6.647 -10.701 1.00 75.06 93 THR A O 1
ATOM 741 N N . MET A 1 94 ? 26.570 -5.237 -12.304 1.00 70.25 94 MET A N 1
ATOM 742 C CA . MET A 1 94 ? 25.973 -6.274 -13.150 1.00 70.25 94 MET A CA 1
ATOM 743 C C . MET A 1 94 ? 27.026 -7.273 -13.650 1.00 70.25 94 MET A C 1
ATOM 745 O O . MET A 1 94 ? 26.800 -8.486 -13.616 1.00 70.25 94 MET A O 1
ATOM 749 N N . GLN A 1 95 ? 28.207 -6.799 -14.057 1.00 72.00 95 GLN A N 1
ATOM 750 C CA . GLN A 1 95 ? 29.308 -7.671 -14.471 1.00 72.00 95 GLN A CA 1
ATOM 751 C C . GLN A 1 95 ? 29.868 -8.506 -13.316 1.00 72.00 95 GLN A C 1
ATOM 753 O O . GLN A 1 95 ? 30.128 -9.698 -13.500 1.00 72.00 95 GLN A O 1
ATOM 758 N N . ARG A 1 96 ? 30.009 -7.932 -12.115 1.00 70.81 96 ARG A N 1
ATOM 759 C CA . ARG A 1 96 ? 30.423 -8.678 -10.914 1.00 70.81 96 ARG A CA 1
ATOM 760 C C . ARG A 1 96 ? 29.426 -9.778 -10.546 1.00 70.81 96 ARG A C 1
ATOM 762 O O . ARG A 1 96 ? 29.848 -10.899 -10.264 1.00 70.81 96 ARG A O 1
ATOM 769 N N . ALA A 1 97 ? 28.124 -9.499 -10.609 1.00 65.69 97 ALA A N 1
ATOM 770 C CA . ALA A 1 97 ? 27.085 -10.496 -10.352 1.00 65.69 97 ALA A CA 1
ATOM 771 C C . ALA A 1 97 ? 27.134 -11.662 -11.358 1.00 65.69 97 ALA A C 1
ATOM 773 O O . ALA A 1 97 ? 27.075 -12.821 -10.950 1.00 65.69 97 ALA A O 1
ATOM 774 N N . ARG A 1 98 ? 27.339 -11.372 -12.653 1.00 66.00 98 ARG A N 1
ATOM 775 C CA . ARG A 1 98 ? 27.477 -12.391 -13.715 1.00 66.00 98 ARG A CA 1
ATOM 776 C C . ARG A 1 98 ? 28.715 -13.276 -13.555 1.00 66.00 98 ARG A C 1
ATOM 778 O O . ARG A 1 98 ? 28.655 -14.467 -13.843 1.00 66.00 98 ARG A O 1
ATOM 785 N N . ARG A 1 99 ? 29.838 -12.720 -13.086 1.00 67.88 99 ARG A N 1
ATOM 786 C CA . ARG A 1 99 ? 31.063 -13.501 -12.821 1.00 67.88 99 ARG A CA 1
ATOM 787 C C . ARG A 1 99 ? 30.894 -14.465 -11.647 1.00 67.88 99 ARG A C 1
ATOM 789 O O . ARG A 1 99 ? 31.508 -15.519 -11.642 1.00 67.88 99 ARG A O 1
ATOM 796 N N . ARG A 1 100 ? 30.042 -14.124 -10.675 1.00 58.28 100 ARG A N 1
ATOM 797 C CA . ARG A 1 100 ? 29.787 -14.939 -9.477 1.00 58.28 100 ARG A CA 1
ATOM 798 C C . ARG A 1 100 ? 28.792 -16.086 -9.711 1.00 58.28 100 ARG A C 1
ATOM 800 O O . ARG A 1 100 ? 28.719 -16.988 -8.886 1.00 58.28 100 ARG A O 1
ATOM 807 N N . SER A 1 101 ? 28.024 -16.051 -10.804 1.00 55.91 101 SER A N 1
ATOM 808 C CA . SER A 1 101 ? 27.054 -17.095 -11.175 1.00 55.91 101 SER A CA 1
ATOM 809 C C . SER A 1 101 ? 27.633 -18.222 -12.038 1.00 55.91 101 SER A C 1
ATOM 811 O O . SER A 1 101 ? 26.905 -19.157 -12.360 1.00 55.91 101 SER A O 1
ATOM 813 N N . VAL A 1 102 ? 28.911 -18.149 -12.425 1.00 49.56 102 VAL A N 1
ATOM 814 C CA . VAL A 1 102 ? 29.626 -19.276 -13.039 1.00 49.56 102 VAL A CA 1
ATOM 815 C C . VAL A 1 102 ? 30.232 -20.101 -11.900 1.00 49.56 102 VAL A C 1
ATOM 817 O O . VAL A 1 102 ? 31.037 -19.554 -11.147 1.00 49.56 102 VAL A O 1
ATOM 820 N N . PRO A 1 103 ? 29.850 -21.376 -11.713 1.00 46.00 103 PRO A N 1
ATOM 821 C CA . PRO A 1 103 ? 30.530 -22.236 -10.757 1.00 46.00 103 PRO A CA 1
ATOM 822 C C . PRO A 1 103 ? 31.993 -22.404 -11.180 1.00 46.00 103 PRO A C 1
ATOM 824 O O . PRO A 1 103 ? 32.263 -22.825 -12.305 1.00 46.00 103 PRO A O 1
ATOM 827 N N . ASP A 1 104 ? 32.920 -22.100 -10.273 1.00 48.66 104 ASP A N 1
ATOM 828 C CA . ASP A 1 104 ? 34.319 -22.538 -10.324 1.00 48.66 104 ASP A CA 1
ATOM 829 C C . ASP A 1 104 ? 34.371 -24.071 -10.151 1.00 48.66 104 ASP A C 1
ATOM 831 O O . ASP A 1 104 ? 34.821 -24.587 -9.132 1.00 48.66 104 ASP A O 1
ATOM 835 N N . ASP A 1 105 ? 33.880 -24.829 -11.132 1.00 44.53 105 ASP A N 1
ATOM 836 C CA . ASP A 1 105 ? 34.138 -26.266 -11.222 1.00 44.53 105 ASP A CA 1
ATOM 837 C C . ASP A 1 105 ? 35.084 -26.536 -12.396 1.00 44.53 105 ASP A C 1
ATOM 839 O O . ASP A 1 105 ? 34.699 -26.771 -13.538 1.00 44.53 105 ASP A O 1
ATOM 843 N N . LYS A 1 106 ? 36.373 -26.450 -12.055 1.00 43.81 106 LYS A N 1
ATOM 844 C CA . LYS A 1 106 ? 37.475 -27.293 -12.535 1.00 43.81 106 LYS A CA 1
ATOM 845 C C . LYS A 1 106 ? 37.460 -27.659 -14.027 1.00 43.81 106 LYS A C 1
ATOM 847 O O . LYS A 1 106 ? 37.115 -28.777 -14.398 1.00 43.81 106 LYS A O 1
ATOM 852 N N . ILE A 1 107 ? 38.077 -26.811 -14.851 1.00 42.06 107 ILE A N 1
ATOM 853 C CA . ILE A 1 107 ? 38.906 -27.323 -15.952 1.00 42.06 107 ILE A CA 1
ATOM 854 C C . ILE A 1 107 ? 40.260 -27.683 -15.333 1.00 42.06 107 ILE A C 1
ATOM 856 O O . ILE A 1 107 ? 41.173 -26.865 -15.275 1.00 42.06 107 ILE A O 1
ATOM 860 N N . VAL A 1 108 ? 40.367 -28.900 -14.798 1.00 40.06 108 VAL A N 1
ATOM 861 C CA . VAL A 1 108 ? 41.671 -29.552 -14.661 1.00 40.06 108 VAL A CA 1
ATOM 862 C C . VAL A 1 108 ? 41.849 -30.361 -15.935 1.00 40.06 108 VAL A C 1
ATOM 864 O O . VAL A 1 108 ? 41.241 -31.419 -16.090 1.00 40.06 108 VAL A O 1
ATOM 867 N N . SER A 1 109 ? 42.645 -29.827 -16.861 1.00 38.12 109 SER A N 1
ATOM 868 C CA . SER A 1 109 ? 43.256 -30.627 -17.916 1.00 38.12 109 SER A CA 1
ATOM 869 C C . SER A 1 109 ? 44.089 -31.718 -17.249 1.00 38.12 109 SER A C 1
ATOM 871 O O . SER A 1 109 ? 44.972 -31.418 -16.445 1.00 38.12 109 SER A O 1
ATOM 873 N N . ILE A 1 110 ? 43.781 -32.972 -17.556 1.00 38.34 110 ILE A N 1
ATOM 874 C CA . ILE A 1 110 ? 44.694 -34.090 -17.345 1.00 38.34 110 ILE A CA 1
ATOM 875 C C . ILE A 1 110 ? 45.109 -34.518 -18.751 1.00 38.34 110 ILE A C 1
ATOM 877 O O . ILE A 1 110 ? 44.255 -34.961 -19.520 1.00 38.34 110 ILE A O 1
ATOM 881 N N . ASP A 1 111 ? 46.384 -34.289 -19.069 1.00 44.28 111 ASP A N 1
ATOM 882 C CA . ASP A 1 111 ? 47.114 -35.027 -20.106 1.00 44.28 111 ASP A CA 1
ATOM 883 C C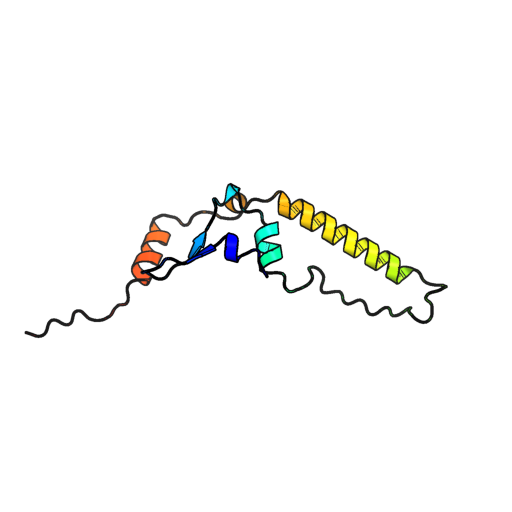 . ASP A 1 111 ? 47.341 -36.478 -19.650 1.00 44.28 111 ASP A C 1
ATOM 885 O O . ASP A 1 111 ? 47.608 -36.681 -18.437 1.00 44.28 111 ASP A O 1
#

pLDDT: mean 70.97, std 16.39, range [38.12, 94.81]